Protein AF-A0A7J9M2G0-F1 (afdb_monomer_lite)

Structure (mmCIF, N/CA/C/O backbone):
data_AF-A0A7J9M2G0-F1
#
_entry.id   AF-A0A7J9M2G0-F1
#
loop_
_atom_site.group_PDB
_atom_site.id
_atom_site.type_symbol
_atom_site.label_atom_id
_atom_site.label_alt_id
_atom_site.label_comp_id
_atom_site.label_asym_id
_atom_site.label_entity_id
_atom_site.label_seq_id
_atom_site.pdbx_PDB_ins_code
_atom_site.Cartn_x
_atom_site.Cartn_y
_atom_site.Cartn_z
_atom_site.occupancy
_atom_site.B_iso_or_equiv
_atom_site.auth_seq_id
_atom_site.auth_comp_id
_atom_site.auth_asym_id
_atom_site.auth_atom_id
_atom_site.pdbx_PDB_model_num
ATOM 1 N N . MET A 1 1 ? 17.080 2.764 17.979 1.00 42.38 1 MET A N 1
ATOM 2 C CA . MET A 1 1 ? 18.105 1.992 17.240 1.00 42.38 1 MET A CA 1
ATOM 3 C C . MET A 1 1 ? 17.511 1.790 15.863 1.00 42.38 1 MET A C 1
ATOM 5 O O . MET A 1 1 ? 17.020 0.720 15.527 1.00 42.38 1 MET A O 1
ATOM 9 N N . ASP A 1 2 ? 17.420 2.907 15.147 1.00 40.22 2 ASP A N 1
ATOM 10 C CA . ASP A 1 2 ? 16.818 3.026 13.828 1.00 40.22 2 ASP A CA 1
ATOM 11 C C . ASP A 1 2 ? 17.791 2.402 12.846 1.00 40.22 2 ASP A C 1
ATOM 13 O O . ASP A 1 2 ? 18.684 3.050 12.302 1.00 40.22 2 ASP A O 1
ATOM 17 N N . THR A 1 3 ? 17.701 1.081 12.734 1.00 45.88 3 THR A N 1
ATOM 18 C CA . THR A 1 3 ? 18.419 0.374 11.688 1.00 45.88 3 THR A CA 1
ATOM 19 C C . THR A 1 3 ? 17.718 0.789 10.413 1.00 45.88 3 THR A C 1
ATOM 21 O O . THR A 1 3 ? 16.577 0.399 10.195 1.00 45.88 3 THR A O 1
ATOM 24 N N . ASP A 1 4 ? 18.366 1.683 9.672 1.00 51.12 4 ASP A N 1
ATOM 25 C CA . ASP A 1 4 ? 17.922 2.283 8.421 1.00 51.12 4 ASP A CA 1
ATOM 26 C C . ASP A 1 4 ? 17.392 1.169 7.498 1.00 51.12 4 ASP A C 1
ATOM 28 O O . ASP A 1 4 ? 18.156 0.491 6.807 1.00 51.12 4 ASP A O 1
ATOM 32 N N . LEU A 1 5 ? 16.081 0.897 7.575 1.00 54.31 5 LEU A N 1
ATOM 33 C CA . LEU A 1 5 ? 15.414 -0.265 6.966 1.00 54.31 5 LEU A CA 1
ATOM 34 C C . LEU A 1 5 ? 15.665 -0.287 5.448 1.00 54.31 5 LEU A C 1
ATOM 36 O O . LEU A 1 5 ? 15.790 -1.335 4.819 1.00 54.31 5 LEU A O 1
ATOM 40 N N . HIS A 1 6 ? 15.850 0.910 4.893 1.00 52.84 6 HIS A N 1
ATOM 41 C CA . HIS A 1 6 ? 16.259 1.193 3.529 1.00 52.84 6 HIS A CA 1
ATOM 42 C C . HIS A 1 6 ? 17.601 0.548 3.123 1.00 52.84 6 HIS A C 1
ATOM 44 O O . HIS A 1 6 ? 17.774 0.164 1.966 1.00 52.84 6 HIS A O 1
ATOM 50 N N . GLN A 1 7 ? 18.556 0.394 4.045 1.00 49.81 7 GLN A N 1
ATOM 51 C CA . GLN A 1 7 ? 19.818 -0.303 3.772 1.00 49.81 7 GLN A CA 1
ATOM 52 C C . GLN A 1 7 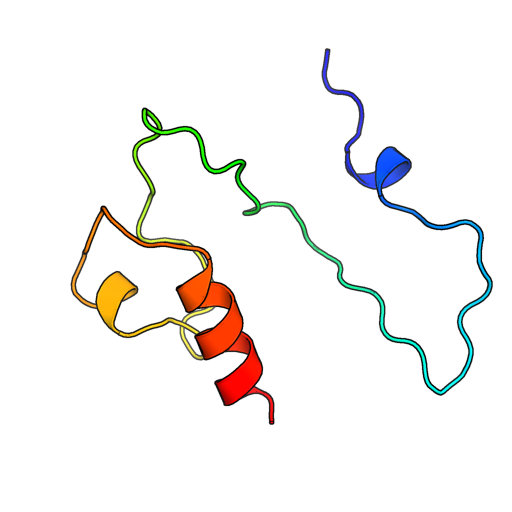? 19.709 -1.822 3.925 1.00 49.81 7 GLN A C 1
ATOM 54 O O . GLN A 1 7 ? 20.471 -2.535 3.279 1.00 49.81 7 GLN A O 1
ATOM 59 N N . ILE A 1 8 ? 18.756 -2.316 4.723 1.00 56.41 8 ILE A N 1
ATOM 60 C CA . ILE A 1 8 ? 18.535 -3.756 4.930 1.00 56.41 8 ILE A CA 1
ATOM 61 C C . ILE A 1 8 ? 17.800 -4.390 3.738 1.00 56.41 8 ILE A C 1
ATOM 63 O O . ILE A 1 8 ? 18.102 -5.521 3.370 1.00 56.41 8 ILE A O 1
ATOM 67 N N . ILE A 1 9 ? 16.855 -3.678 3.114 1.00 62.81 9 ILE A N 1
ATOM 68 C CA . ILE A 1 9 ? 15.972 -4.254 2.079 1.00 62.81 9 ILE A CA 1
ATOM 69 C C . ILE A 1 9 ? 16.604 -4.222 0.667 1.00 62.81 9 ILE A C 1
ATOM 71 O O . ILE A 1 9 ? 16.058 -4.781 -0.284 1.00 62.81 9 ILE A O 1
ATOM 75 N N . ARG A 1 10 ? 17.795 -3.629 0.489 1.00 65.19 10 ARG A N 1
ATOM 76 C CA . ARG A 1 10 ? 18.481 -3.656 -0.814 1.00 65.19 10 ARG A CA 1
ATOM 77 C C . ARG A 1 10 ? 19.124 -5.016 -1.087 1.00 65.19 10 ARG A C 1
ATOM 79 O O . ARG A 1 10 ? 20.118 -5.383 -0.469 1.00 65.19 10 ARG A O 1
ATOM 86 N N . SER A 1 11 ? 18.595 -5.723 -2.085 1.00 69.81 11 SER A N 1
ATOM 87 C CA . SER A 1 11 ? 19.285 -6.857 -2.706 1.00 69.81 11 SER A CA 1
ATOM 88 C C . SER A 1 11 ? 20.548 -6.383 -3.438 1.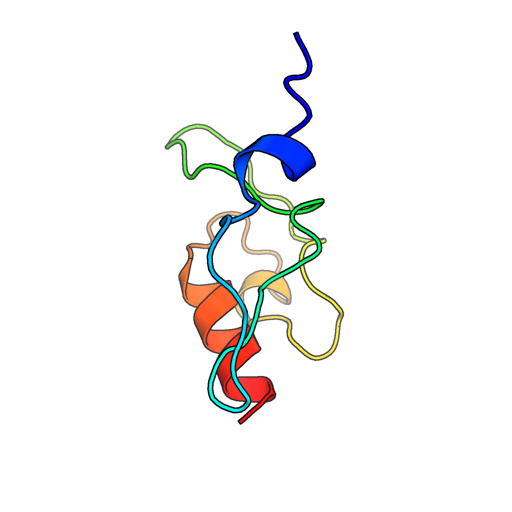00 69.81 11 SER A C 1
ATOM 90 O O . SER A 1 11 ? 20.539 -5.334 -4.082 1.00 69.81 11 SER A O 1
ATOM 92 N N . SER A 1 12 ? 21.629 -7.164 -3.361 1.00 74.44 12 SER A N 1
ATOM 93 C CA . SER A 1 12 ? 22.862 -6.952 -4.136 1.00 74.44 12 SER A CA 1
ATOM 94 C C . SER A 1 12 ? 22.784 -7.508 -5.564 1.00 74.44 12 SER A C 1
ATOM 96 O O . SER A 1 12 ? 23.731 -7.359 -6.337 1.00 74.44 12 SER A O 1
ATOM 98 N N . GLN A 1 13 ? 21.675 -8.160 -5.922 1.00 79.19 13 GLN A N 1
ATOM 99 C CA . GLN A 1 13 ? 21.448 -8.699 -7.257 1.00 79.19 13 GLN A CA 1
ATOM 100 C C . GLN A 1 13 ? 21.264 -7.569 -8.278 1.00 79.19 13 GLN A C 1
ATOM 102 O O . GLN A 1 13 ? 20.500 -6.629 -8.055 1.00 79.19 13 GLN A O 1
ATOM 107 N N . ALA A 1 14 ? 21.933 -7.689 -9.427 1.00 79.31 14 ALA A N 1
ATOM 108 C CA . ALA A 1 14 ? 21.716 -6.792 -10.555 1.00 79.31 14 ALA A CA 1
ATOM 109 C C . ALA A 1 14 ? 20.302 -6.983 -11.125 1.00 79.31 14 ALA A C 1
ATOM 111 O O . ALA A 1 14 ? 19.888 -8.110 -11.407 1.00 79.31 14 ALA A O 1
ATOM 112 N N . LEU A 1 15 ? 19.573 -5.881 -11.304 1.00 81.25 15 LEU A N 1
ATOM 113 C CA . LEU A 1 15 ? 18.276 -5.893 -11.975 1.00 81.25 15 LEU A CA 1
ATOM 114 C C . LEU A 1 15 ? 18.482 -6.112 -13.470 1.00 81.25 15 LEU A C 1
ATOM 116 O O . LEU A 1 15 ? 19.361 -5.508 -14.082 1.00 81.25 15 LEU A O 1
ATOM 120 N N . THR A 1 16 ? 17.653 -6.974 -14.035 1.00 86.94 16 THR A N 1
ATOM 121 C CA . THR A 1 16 ? 17.527 -7.177 -15.484 1.00 86.94 16 THR A CA 1
ATOM 122 C C . THR A 1 16 ? 16.180 -6.613 -15.919 1.00 86.94 16 THR A C 1
ATOM 124 O O . THR A 1 16 ? 15.365 -6.279 -15.061 1.00 86.94 16 THR A O 1
ATOM 127 N N . ASP A 1 17 ? 15.928 -6.529 -17.223 1.00 86.38 17 ASP A N 1
ATOM 128 C CA . ASP A 1 17 ? 14.716 -5.891 -17.763 1.00 86.38 17 ASP A CA 1
ATOM 129 C C . ASP A 1 17 ? 13.397 -6.518 -17.261 1.00 86.38 17 ASP A C 1
ATOM 131 O O . ASP A 1 17 ? 12.380 -5.836 -17.189 1.00 86.38 17 ASP A O 1
ATOM 135 N N . ASP A 1 18 ? 13.430 -7.782 -16.828 1.00 87.00 18 ASP A N 1
ATOM 136 C CA . ASP A 1 18 ? 12.278 -8.508 -16.270 1.00 87.00 18 ASP A CA 1
ATOM 137 C C . ASP A 1 18 ? 12.118 -8.371 -14.739 1.00 87.00 18 ASP A C 1
ATOM 139 O O . ASP A 1 18 ? 11.247 -9.005 -14.141 1.00 87.00 18 ASP A O 1
ATOM 143 N N . HIS A 1 19 ? 12.963 -7.581 -14.070 1.00 83.56 19 HIS A N 1
ATOM 144 C CA . HIS A 1 19 ? 12.901 -7.380 -12.622 1.00 83.56 19 HIS A CA 1
ATOM 145 C C . HIS A 1 19 ? 12.265 -6.034 -12.264 1.00 83.56 19 HIS A C 1
ATOM 147 O O . HIS A 1 19 ? 12.613 -4.991 -12.814 1.00 83.56 19 HIS A O 1
ATOM 153 N N . CYS A 1 20 ? 11.406 -6.035 -11.246 1.00 79.94 20 CYS A N 1
ATOM 154 C CA . CYS A 1 20 ? 10.936 -4.819 -10.593 1.00 79.94 20 CYS A CA 1
ATOM 155 C C . CYS A 1 20 ? 11.439 -4.761 -9.145 1.00 79.94 20 CYS A C 1
ATOM 157 O O . CYS A 1 20 ? 11.617 -5.784 -8.482 1.00 79.94 20 CYS A O 1
ATOM 159 N N . GLN A 1 21 ? 11.689 -3.549 -8.652 1.00 81.44 21 GLN A N 1
ATOM 160 C CA . GLN A 1 21 ? 11.973 -3.306 -7.240 1.00 81.4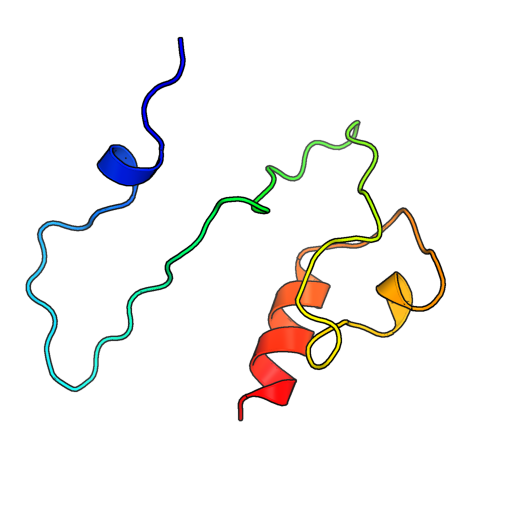4 21 GLN A CA 1
ATOM 161 C C . GLN A 1 21 ? 10.823 -2.535 -6.623 1.00 81.44 21 GLN A C 1
ATOM 163 O O . GLN A 1 21 ? 10.363 -1.540 -7.180 1.00 81.44 21 GLN A O 1
ATOM 168 N N . ILE A 1 22 ? 10.399 -2.984 -5.448 1.00 82.56 22 ILE A N 1
ATOM 169 C CA . ILE A 1 22 ? 9.456 -2.243 -4.622 1.00 82.56 22 ILE A CA 1
ATOM 170 C C . ILE A 1 22 ? 10.260 -1.231 -3.808 1.00 82.56 22 ILE A C 1
ATOM 172 O O . ILE A 1 22 ? 11.275 -1.570 -3.195 1.00 82.56 22 ILE A O 1
ATOM 176 N N . CYS A 1 23 ? 9.815 0.018 -3.830 1.00 81.12 23 CYS A N 1
ATOM 177 C CA . CYS A 1 23 ? 10.396 1.113 -3.069 1.00 81.12 23 CYS A CA 1
ATOM 178 C C . CYS A 1 23 ? 9.321 1.796 -2.213 1.00 81.12 23 CYS A C 1
ATOM 180 O O . CYS A 1 23 ? 8.138 1.502 -2.349 1.00 81.12 23 CYS A O 1
ATOM 182 N N . ASP A 1 24 ? 9.758 2.691 -1.325 1.00 76.19 24 ASP A N 1
ATOM 183 C CA . ASP A 1 24 ? 8.899 3.446 -0.401 1.00 76.19 24 ASP A CA 1
ATOM 184 C C . ASP A 1 24 ? 8.146 2.586 0.636 1.00 76.19 24 ASP A C 1
ATOM 186 O O . ASP A 1 24 ? 6.924 2.470 0.666 1.00 76.19 24 ASP A O 1
ATOM 190 N N . PHE A 1 25 ? 8.914 2.008 1.561 1.00 80.00 25 PHE A N 1
ATOM 191 C CA . PHE A 1 25 ? 8.388 1.286 2.723 1.00 80.00 25 PHE A CA 1
ATOM 192 C C . PHE A 1 25 ? 7.968 2.223 3.873 1.00 80.00 25 PHE A C 1
ATOM 194 O O . PHE A 1 25 ? 7.785 1.758 4.997 1.00 80.00 25 PHE A O 1
ATOM 201 N N . GLY A 1 26 ? 7.815 3.534 3.635 1.00 80.06 26 GLY A N 1
ATOM 202 C CA . GLY A 1 26 ? 7.523 4.519 4.687 1.00 80.06 26 GLY A CA 1
ATOM 203 C C . GLY A 1 26 ? 6.182 4.302 5.397 1.00 80.06 26 GLY A C 1
ATOM 204 O O . GLY A 1 26 ? 5.999 4.750 6.527 1.00 80.06 26 GLY A O 1
ATOM 205 N N . LEU A 1 27 ? 5.258 3.584 4.752 1.00 80.19 27 LEU A N 1
ATOM 206 C CA . LEU A 1 27 ? 3.955 3.203 5.304 1.00 80.19 27 LEU A CA 1
ATOM 207 C C . LEU A 1 27 ? 3.841 1.705 5.630 1.00 80.19 27 LEU A C 1
ATOM 209 O O . LEU A 1 27 ? 2.776 1.269 6.072 1.00 80.19 27 LEU A O 1
ATOM 213 N N . ALA A 1 28 ? 4.905 0.922 5.415 1.00 81.94 28 ALA A N 1
ATOM 214 C CA . ALA A 1 28 ? 4.902 -0.516 5.665 1.00 81.94 28 ALA A CA 1
ATOM 215 C C . ALA A 1 28 ? 4.785 -0.809 7.168 1.00 81.94 28 ALA A C 1
ATOM 217 O O . ALA A 1 28 ? 5.365 -0.108 8.000 1.00 81.94 28 ALA A O 1
ATOM 218 N N . ARG A 1 29 ? 4.038 -1.859 7.524 1.00 76.38 29 ARG A N 1
ATOM 219 C CA . ARG A 1 29 ? 3.830 -2.272 8.918 1.00 76.38 29 ARG A CA 1
ATOM 220 C C . ARG A 1 29 ? 3.959 -3.773 9.068 1.00 76.38 29 ARG A C 1
ATOM 222 O O . ARG A 1 29 ? 3.544 -4.529 8.194 1.00 76.38 29 ARG A O 1
ATOM 229 N N . THR A 1 30 ? 4.484 -4.191 10.211 1.00 75.88 30 THR A N 1
ATOM 230 C CA . THR A 1 30 ? 4.449 -5.590 10.626 1.00 75.88 30 THR A CA 1
ATOM 231 C C . THR A 1 30 ? 3.051 -5.904 11.145 1.00 75.88 30 THR A C 1
ATOM 233 O O . THR A 1 30 ? 2.519 -5.167 11.969 1.00 75.88 30 THR A O 1
ATOM 236 N N . THR A 1 31 ? 2.446 -6.996 10.686 1.00 68.38 31 THR A N 1
ATOM 237 C CA . THR A 1 31 ? 1.151 -7.463 11.192 1.00 68.38 31 THR A CA 1
ATOM 238 C C . THR A 1 31 ? 1.347 -8.099 12.571 1.00 68.38 31 THR A C 1
ATOM 240 O O . THR A 1 31 ? 1.587 -9.302 12.674 1.00 68.38 31 THR A O 1
ATOM 243 N N . SER A 1 32 ? 1.321 -7.290 13.630 1.00 65.69 32 SER A N 1
ATOM 244 C CA . SER A 1 32 ? 1.201 -7.775 15.006 1.00 65.69 32 SER A CA 1
ATOM 245 C C . SER A 1 32 ? -0.280 -7.770 15.403 1.00 65.69 32 SER A C 1
ATOM 247 O O . SER A 1 32 ? -1.017 -6.867 15.014 1.00 65.69 32 SER A O 1
ATOM 249 N N . GLU A 1 33 ? -0.743 -8.773 16.153 1.00 57.69 33 GLU A N 1
ATOM 250 C CA . GLU A 1 33 ? -2.166 -8.912 16.535 1.00 57.69 33 GLU A CA 1
ATOM 251 C C . GLU A 1 33 ? -2.699 -7.742 17.391 1.00 57.69 33 GLU A C 1
ATOM 253 O O . GLU A 1 33 ? -3.895 -7.658 17.653 1.00 57.69 33 GLU A O 1
ATOM 258 N N . THR A 1 34 ? -1.827 -6.832 17.835 1.00 57.78 34 THR A N 1
ATOM 259 C CA . THR A 1 34 ? -2.145 -5.749 18.775 1.00 57.78 34 THR A CA 1
ATOM 260 C C . THR A 1 34 ? -2.013 -4.341 18.193 1.00 57.78 34 THR A C 1
ATOM 262 O O . THR A 1 34 ? -2.255 -3.377 18.920 1.00 57.78 34 THR A O 1
ATOM 265 N N . ASP A 1 35 ? -1.618 -4.187 16.926 1.00 64.56 35 ASP A N 1
ATOM 266 C CA . ASP A 1 35 ? -1.418 -2.860 16.333 1.00 64.56 35 ASP A CA 1
ATOM 267 C C . ASP A 1 35 ? -2.707 -2.286 15.740 1.00 64.56 35 ASP A C 1
ATOM 269 O O . ASP A 1 35 ? -3.326 -2.856 14.842 1.00 64.56 35 ASP A O 1
ATOM 273 N N . PHE A 1 36 ? -3.084 -1.093 16.206 1.00 64.19 36 PHE A N 1
ATOM 274 C CA . PHE A 1 36 ? -4.149 -0.312 15.589 1.00 64.19 36 PHE A CA 1
ATOM 275 C C . PHE A 1 36 ? -3.694 0.183 14.215 1.00 64.19 36 PHE A C 1
ATOM 277 O O . PHE A 1 36 ? -2.775 1.000 14.079 1.00 64.19 36 PHE A O 1
ATOM 284 N N . MET A 1 37 ? -4.364 -0.304 13.179 1.00 70.50 37 MET A N 1
ATOM 285 C CA . MET A 1 37 ? -4.061 0.059 11.808 1.00 70.50 37 MET A CA 1
ATOM 286 C C . MET A 1 37 ? -4.746 1.384 11.441 1.00 70.50 37 MET A C 1
ATOM 288 O O . MET A 1 37 ? -5.900 1.618 11.793 1.00 70.50 37 MET A O 1
ATOM 292 N N . THR A 1 38 ? -4.033 2.292 10.764 1.00 74.56 38 THR A N 1
ATOM 293 C CA . THR A 1 38 ? -4.602 3.601 10.389 1.00 74.56 38 THR A CA 1
ATOM 294 C C . THR A 1 38 ? -5.113 3.576 8.960 1.00 74.56 38 THR A C 1
ATOM 296 O O . THR A 1 38 ? -4.406 3.148 8.055 1.00 74.56 38 THR A O 1
ATOM 299 N N . GLU A 1 39 ? -6.260 4.191 8.729 1.00 64.62 39 GLU A N 1
ATOM 300 C CA . GLU A 1 39 ? -6.931 4.244 7.425 1.00 64.62 39 GLU A CA 1
ATOM 301 C C . GLU A 1 39 ? -6.188 5.070 6.359 1.00 64.62 39 GLU A C 1
ATOM 303 O O . GLU A 1 39 ? -6.437 4.932 5.161 1.00 64.62 39 GLU A O 1
ATOM 308 N N . TYR A 1 40 ? -5.270 5.953 6.769 1.00 69.31 40 TYR A N 1
ATOM 309 C CA . TYR A 1 40 ? -4.530 6.837 5.862 1.00 69.31 40 TYR A CA 1
ATOM 310 C C . TYR A 1 40 ? -3.260 6.187 5.299 1.00 69.31 40 TYR A C 1
ATOM 312 O O . TYR A 1 40 ? -2.193 6.795 5.238 1.00 69.31 40 TYR A O 1
ATOM 320 N N . VAL A 1 41 ? -3.394 4.931 4.881 1.00 68.00 41 VAL A N 1
ATOM 321 C CA . VAL A 1 41 ? -2.399 4.214 4.083 1.00 68.00 41 VAL A CA 1
ATOM 322 C C . VAL A 1 41 ? -2.839 4.204 2.617 1.00 68.00 41 VAL A C 1
ATOM 324 O O . VAL A 1 41 ? -4.033 4.292 2.315 1.00 68.00 41 VAL A O 1
ATOM 327 N N . VAL A 1 42 ? -1.868 4.114 1.706 1.00 71.94 42 VAL A N 1
ATOM 328 C CA . VAL A 1 42 ? -2.072 4.032 0.248 1.00 71.94 42 VAL A CA 1
ATOM 329 C C . VAL A 1 42 ? -2.551 5.343 -0.410 1.00 71.94 42 VAL A C 1
ATOM 331 O O . VAL A 1 42 ? -3.379 6.098 0.114 1.00 71.94 42 VAL A O 1
ATOM 334 N N . THR A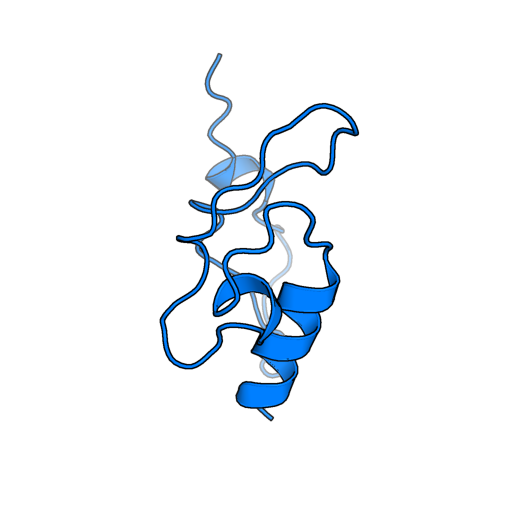 1 43 ? -2.022 5.636 -1.603 1.00 75.50 43 THR A N 1
ATOM 335 C CA . THR A 1 43 ? -2.477 6.756 -2.440 1.00 75.50 43 THR A CA 1
ATOM 336 C C . THR A 1 43 ? -3.930 6.533 -2.870 1.00 75.50 43 THR A C 1
ATOM 338 O O . THR A 1 43 ? -4.307 5.432 -3.255 1.00 75.50 43 THR A O 1
ATOM 341 N N . ARG A 1 44 ? -4.749 7.593 -2.837 1.00 74.88 44 ARG A N 1
ATOM 342 C CA . ARG A 1 44 ? -6.223 7.550 -2.939 1.00 74.88 44 ARG A CA 1
ATOM 343 C C . ARG A 1 44 ? -6.801 6.631 -4.029 1.00 74.88 44 ARG A C 1
ATOM 345 O O . ARG A 1 44 ? -7.850 6.044 -3.802 1.00 74.88 44 ARG A O 1
ATOM 352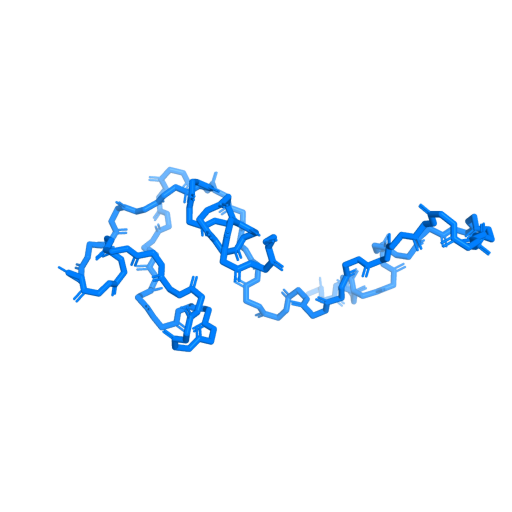 N N . TRP A 1 45 ? -6.143 6.523 -5.183 1.00 81.38 45 TRP A N 1
ATOM 353 C CA . TRP A 1 45 ? -6.606 5.742 -6.337 1.00 81.38 45 TRP A CA 1
ATOM 354 C C . TRP A 1 45 ? -6.426 4.227 -6.193 1.00 81.38 45 TRP A C 1
ATOM 356 O O . TRP A 1 45 ? -7.162 3.479 -6.821 1.00 81.38 45 TRP A O 1
ATOM 366 N N . TYR A 1 46 ? -5.495 3.782 -5.349 1.00 86.12 46 TYR A N 1
ATOM 367 C CA . TYR A 1 46 ? -5.167 2.365 -5.144 1.00 86.12 46 TYR A CA 1
ATOM 368 C C . TYR A 1 46 ? -5.766 1.817 -3.843 1.00 86.12 46 TYR A C 1
ATOM 370 O O . TYR A 1 46 ? -5.439 0.724 -3.400 1.00 86.12 46 TYR A O 1
ATOM 378 N N . ARG A 1 47 ? -6.635 2.593 -3.190 1.00 86.25 47 ARG A N 1
ATOM 379 C CA . ARG A 1 47 ? -7.164 2.268 -1.870 1.00 86.25 47 ARG A CA 1
ATOM 380 C C . ARG A 1 47 ? -8.258 1.201 -1.958 1.00 86.25 47 ARG A C 1
ATOM 382 O O . ARG A 1 47 ? -9.251 1.386 -2.659 1.00 86.25 47 ARG A O 1
ATOM 389 N N . ALA A 1 48 ? -8.084 0.132 -1.189 1.00 89.31 48 ALA A N 1
ATOM 390 C CA . ALA A 1 48 ? -9.072 -0.928 -1.030 1.00 89.31 48 ALA A CA 1
ATOM 391 C C . ALA A 1 48 ? -10.377 -0.411 -0.379 1.00 89.31 48 ALA A C 1
ATOM 393 O O . ALA A 1 48 ? -10.337 0.548 0.404 1.00 89.31 48 ALA A O 1
ATOM 394 N N . PRO A 1 49 ? -11.545 -1.003 -0.681 1.00 89.12 49 PRO A N 1
ATOM 395 C CA . PRO A 1 49 ? -12.840 -0.525 -0.192 1.00 89.12 49 PRO A CA 1
ATOM 396 C C . PRO A 1 49 ? -12.952 -0.494 1.340 1.00 89.12 49 PRO A C 1
ATOM 398 O O . PRO A 1 49 ? -13.555 0.425 1.887 1.00 89.12 49 PRO A O 1
ATOM 401 N N . GLU A 1 50 ? -12.328 -1.424 2.054 1.00 86.56 50 GLU A N 1
ATOM 402 C CA . GLU A 1 50 ? -12.281 -1.466 3.520 1.00 86.56 50 GLU A CA 1
ATOM 403 C C . GLU A 1 50 ? -11.605 -0.228 4.134 1.00 86.56 50 GLU A C 1
ATOM 405 O O . GLU A 1 50 ? -12.046 0.266 5.170 1.00 86.56 50 GLU A O 1
ATOM 410 N N . LEU A 1 51 ? -10.608 0.345 3.453 1.00 85.88 51 LEU A N 1
ATOM 411 C CA . LEU A 1 51 ? -9.957 1.593 3.860 1.00 85.88 51 LEU A CA 1
ATOM 412 C C . LEU A 1 51 ? -10.815 2.828 3.536 1.00 85.88 51 LEU A C 1
ATOM 414 O O . LEU A 1 51 ? -10.619 3.885 4.131 1.00 85.88 51 LEU A O 1
ATOM 418 N N . LEU A 1 52 ? -11.743 2.730 2.576 1.00 85.38 52 LEU A N 1
ATOM 419 C CA . LEU A 1 52 ? -12.733 3.780 2.291 1.00 85.38 52 LEU A CA 1
ATOM 420 C C . LEU A 1 52 ? -13.907 3.748 3.276 1.00 85.38 52 LEU A C 1
ATOM 422 O O . LEU A 1 52 ? -14.568 4.766 3.469 1.00 85.38 52 LEU A O 1
ATOM 426 N N . LEU A 1 53 ? -14.163 2.583 3.870 1.00 85.62 53 LEU A N 1
ATOM 427 C CA . LEU A 1 53 ? -15.205 2.348 4.866 1.00 85.62 53 LEU A CA 1
ATOM 428 C C . LEU A 1 53 ? -14.708 2.509 6.306 1.00 85.62 53 LEU A C 1
ATOM 430 O O . LEU A 1 53 ? -15.437 2.159 7.231 1.00 85.62 53 LEU A O 1
ATOM 434 N N . ASN A 1 54 ? -13.498 3.041 6.501 1.00 80.00 54 ASN A N 1
ATOM 435 C CA . ASN A 1 54 ? -12.928 3.283 7.824 1.00 80.00 54 ASN A CA 1
ATOM 436 C C . ASN A 1 54 ? -12.814 2.001 8.679 1.00 80.00 54 ASN A C 1
ATOM 438 O O . ASN A 1 54 ? -12.998 2.015 9.896 1.00 80.00 54 ASN A O 1
ATOM 442 N N . CYS A 1 55 ? -12.533 0.860 8.038 1.00 80.69 55 CYS A N 1
ATOM 443 C CA . CYS A 1 55 ? -12.296 -0.389 8.752 1.00 80.69 55 CYS A CA 1
ATOM 444 C C . CYS A 1 55 ? -10.878 -0.380 9.332 1.00 80.69 55 CYS A C 1
ATOM 446 O O . CYS A 1 55 ? -9.895 -0.408 8.591 1.00 80.69 55 CYS A O 1
ATOM 448 N N . SER A 1 56 ? -10.767 -0.356 10.661 1.00 74.00 56 SER A N 1
ATOM 449 C CA . SER A 1 56 ? -9.484 -0.443 11.372 1.00 74.00 56 SER A CA 1
ATOM 450 C C . SER A 1 56 ? -8.876 -1.846 11.348 1.00 74.00 56 SER A C 1
ATOM 452 O O . SER A 1 56 ? -7.704 -2.016 11.665 1.00 74.00 56 SER A O 1
ATOM 454 N N . GLU A 1 57 ? -9.664 -2.853 10.978 1.00 78.38 57 GLU A N 1
ATOM 455 C CA . GLU A 1 57 ? -9.227 -4.235 10.806 1.00 78.38 57 GLU A CA 1
ATOM 456 C C . GLU A 1 57 ? -9.077 -4.516 9.310 1.00 78.38 57 GLU A C 1
ATOM 458 O O . GLU A 1 57 ? -10.021 -4.921 8.632 1.00 78.38 57 GLU A O 1
ATOM 463 N N . TYR A 1 58 ? -7.891 -4.247 8.771 1.00 82.00 58 TYR A N 1
ATOM 464 C CA . TYR A 1 58 ? -7.537 -4.607 7.401 1.00 82.00 58 TYR A CA 1
ATOM 465 C C . TYR A 1 58 ? -6.302 -5.505 7.388 1.00 82.00 58 TYR A C 1
ATOM 467 O O . TYR A 1 58 ? -5.511 -5.537 8.330 1.00 82.00 58 TYR A O 1
ATOM 475 N N . THR A 1 59 ? -6.148 -6.268 6.311 1.00 85.62 59 THR A N 1
ATOM 476 C CA . THR A 1 59 ? -5.085 -7.272 6.170 1.00 85.62 59 THR A CA 1
ATOM 477 C C . THR A 1 59 ? -4.190 -6.938 4.983 1.00 85.62 59 THR A C 1
ATOM 479 O O . THR A 1 59 ? -4.465 -5.996 4.244 1.00 85.62 59 THR A O 1
ATOM 482 N N . ALA A 1 60 ? -3.165 -7.757 4.734 1.00 86.00 60 ALA A N 1
ATOM 483 C CA . ALA A 1 60 ? -2.341 -7.675 3.523 1.00 86.00 60 ALA A CA 1
ATOM 484 C C . ALA A 1 60 ? -3.147 -7.785 2.203 1.00 86.00 60 ALA A C 1
ATOM 486 O O . ALA A 1 60 ? -2.611 -7.547 1.123 1.00 86.00 60 ALA A O 1
ATOM 487 N N . ALA A 1 61 ? -4.447 -8.109 2.258 1.00 89.69 61 ALA A N 1
ATOM 488 C CA . ALA A 1 61 ? -5.339 -8.063 1.101 1.00 89.69 61 ALA A CA 1
ATOM 489 C C . ALA A 1 61 ? -5.439 -6.663 0.457 1.00 89.69 61 ALA A C 1
ATOM 491 O O . ALA A 1 61 ? -5.657 -6.579 -0.753 1.00 89.69 61 ALA A O 1
ATOM 492 N N . ILE A 1 62 ? -5.212 -5.577 1.214 1.00 89.69 62 ILE A N 1
ATOM 493 C CA . ILE A 1 62 ? -5.224 -4.209 0.661 1.00 89.69 62 ILE A CA 1
ATOM 494 C C . ILE A 1 62 ? -4.109 -3.984 -0.373 1.00 89.69 62 ILE A C 1
ATOM 496 O O . ILE A 1 62 ? -4.282 -3.218 -1.326 1.00 89.69 62 ILE A O 1
ATOM 500 N N . ASP A 1 63 ? -2.975 -4.674 -0.218 1.00 88.75 63 ASP A N 1
ATOM 501 C CA . ASP A 1 63 ? -1.836 -4.568 -1.131 1.00 88.75 63 ASP A CA 1
ATOM 502 C C . ASP A 1 63 ? -2.146 -5.300 -2.441 1.00 88.75 63 ASP A C 1
ATOM 504 O O . ASP A 1 63 ? -1.847 -4.804 -3.526 1.00 88.75 63 ASP A O 1
ATOM 508 N N . ILE A 1 64 ? -2.845 -6.437 -2.358 1.00 90.25 64 ILE A N 1
ATOM 509 C CA . ILE A 1 64 ? -3.321 -7.181 -3.531 1.00 90.25 64 ILE A CA 1
ATOM 510 C C . ILE A 1 64 ? -4.349 -6.365 -4.320 1.00 90.25 64 ILE A C 1
ATOM 512 O O . ILE A 1 64 ? -4.280 -6.329 -5.549 1.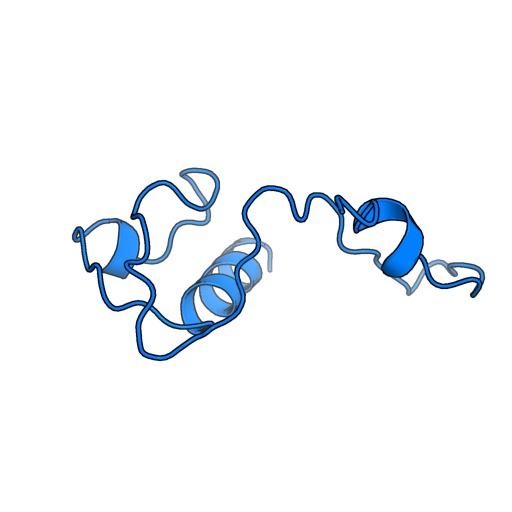00 90.25 64 ILE A O 1
ATOM 516 N N . TRP A 1 65 ? -5.262 -5.666 -3.636 1.00 91.00 65 TRP A N 1
ATOM 517 C CA . TRP A 1 65 ? -6.175 -4.725 -4.291 1.00 91.00 65 TRP A CA 1
ATOM 518 C C . TRP A 1 65 ? -5.405 -3.637 -5.046 1.00 91.00 65 TRP A C 1
ATOM 520 O O . TRP A 1 65 ? -5.672 -3.386 -6.220 1.00 91.00 65 TRP A O 1
ATOM 530 N N . SER A 1 66 ? -4.409 -3.037 -4.388 1.00 87.56 66 SER A N 1
ATOM 531 C CA . SER A 1 66 ? -3.573 -1.985 -4.974 1.00 87.56 66 SER A CA 1
ATOM 532 C C . SER A 1 66 ? -2.862 -2.461 -6.246 1.00 87.56 66 SER A C 1
ATOM 534 O O . SER A 1 66 ? -2.867 -1.747 -7.248 1.00 87.56 66 SER A O 1
ATOM 536 N N . VAL A 1 67 ? -2.310 -3.682 -6.239 1.00 89.75 67 VAL A N 1
ATOM 537 C CA . VAL A 1 67 ? -1.700 -4.315 -7.424 1.00 89.75 67 VAL A CA 1
ATOM 538 C C . VAL A 1 67 ? -2.738 -4.556 -8.522 1.00 89.75 67 VAL A C 1
ATOM 540 O O . VAL A 1 67 ? -2.463 -4.282 -9.687 1.00 89.75 67 VAL A O 1
ATOM 543 N N . GLY A 1 68 ? -3.944 -5.006 -8.166 1.00 89.88 68 GLY A N 1
ATOM 544 C CA . GLY A 1 68 ? -5.046 -5.195 -9.113 1.00 89.88 68 GLY A CA 1
ATOM 545 C C . GLY A 1 68 ? -5.484 -3.910 -9.823 1.00 89.88 68 GLY A C 1
ATOM 546 O O . GLY A 1 68 ? -5.967 -3.980 -10.945 1.00 89.88 68 GLY A O 1
ATOM 547 N N . CYS A 1 69 ? -5.283 -2.741 -9.212 1.00 89.00 69 CYS A N 1
ATOM 548 C CA . CYS A 1 69 ? -5.530 -1.445 -9.849 1.00 89.00 69 CYS A CA 1
ATOM 549 C C . CYS A 1 69 ? -4.414 -0.994 -10.816 1.00 89.00 69 CYS A C 1
ATOM 551 O O . CYS A 1 69 ? -4.611 -0.011 -11.528 1.00 89.00 69 CYS A O 1
ATOM 553 N N . ILE A 1 70 ? -3.246 -1.647 -10.808 1.00 87.69 70 ILE A N 1
ATOM 554 C CA . ILE A 1 70 ? -2.100 -1.331 -11.683 1.00 87.69 70 ILE A CA 1
ATOM 555 C C . ILE A 1 70 ? -2.106 -2.200 -12.957 1.00 87.69 70 ILE A C 1
ATOM 557 O O . ILE A 1 70 ? -1.568 -1.768 -13.977 1.00 87.69 70 ILE A O 1
ATOM 561 N N . LEU A 1 71 ? -2.688 -3.404 -12.889 1.00 81.38 71 LEU A N 1
ATOM 562 C CA . LEU A 1 71 ? -2.831 -4.359 -14.001 1.00 81.38 71 LEU A CA 1
ATOM 563 C C . LEU A 1 71 ? -3.919 -3.940 -15.000 1.00 81.38 71 LEU A C 1
ATOM 565 O O . LEU A 1 71 ? -3.697 -4.175 -16.210 1.00 81.38 71 LEU A O 1
#

Foldseek 3Di:
DCPVVVVVPDDPDDDDPPDDDDDDCVQPDDDDVPDFAFLPDDDPQLADVCSVVRPSDDDCVSVVSSVVSVD

pLDDT: mean 75.9, std 12.7, range [40.22, 91.0]

Organism: Gossypium schwendimanii (NCBI:txid34291)

Sequence (71 aa):
MDTDLHQIIRSSQALTDDHCQICDFGLARTTSETDFMTEYVVTRWYRAPELLLNCSEYTAAIDIWSVGCIL

InterPro domains:
  IPR000719 Protein kinase domain [PF00069] (17-71)
  IPR000719 Protein kinase domain [PS50011] (1-71)
  IPR011009 Protein kinase-like domain superfamily [SSF56112] (17-71)
  IPR050117 Mitogen-activated protein (MAP) kinase [PTHR24055] (20-71)

Secondary structure (DSSP, 8-state):
----HHHHS---SPP-TT------GGG-----TT----S--S-GGG--HHHHTT-S---THHHHHHHHTT-

Radius of gyration: 14.65 Å; chains: 1; bounding box: 38×16×36 Å